Protein AF-A0A0A7DN77-F1 (afdb_monomer)

Radius of gyration: 17.57 Å; Cα contacts (8 Å, |Δi|>4): 77; chains: 1; bounding box: 44×20×48 Å

Foldseek 3Di:
DVVQLVVVVVVLVVVQVVCVPPRPPCDPVNNVVSVVVSVVLVVVLLVLLVVDPQRWDADDPRPDIDGPPPDPDPSSVVSVVSSCCSVPVPD

Nearest PDB structures (foldseek):
  9epp-assembly1_R  TM=8.672E-01  e=1.104E-01  Hasarius adansoni
  9epq-assembly1_R  TM=8.824E-01  e=1.406E-01  Hasarius adansoni
  8gcp-assembly1_R  TM=6.690E-01  e=1.779E+00  Homo sapiens
  6ak3-assembly1_B  TM=6.661E-01  e=4.680E+00  Homo sapiens
  6ak3-assembly1_A  TM=6.669E-01  e=5.959E+00  Homo sapiens

Sequence (91 aa):
VSITTMALMSIERYLIVKNPLNALKLDEKFILGCSVFSWIYALVCISLGFFSKRGFELEGILTSCTIDYLSQDSISRLVLMLMFIGGFIIP

Solvent-accessible surface area (backbone atoms only — not comparable to full-atom values): 5186 Å² total; per-residue (Å²): 76,72,60,43,47,52,33,52,52,50,50,53,52,49,54,42,67,74,31,69,90,64,61,66,75,73,46,70,68,52,55,52,48,53,53,54,47,27,50,51,53,38,49,52,51,53,56,52,40,65,76,25,98,61,30,73,39,69,41,93,90,62,83,48,73,41,68,46,78,81,57,85,48,71,60,32,46,50,42,50,50,50,38,46,42,62,66,60,68,70,75

Secondary structure (DSSP, 8-state):
-HHHHHHHHHHHHHHHHH-STT-----HHHHHHHHHHHHHHHHHHHHHHTTSSS-EEEETTTTEEEE--S---HHHHHHHHHHHIIIII--

Organism: NCBI:txid1199090

Structure (mmCIF, N/CA/C/O backbone):
data_AF-A0A0A7DN77-F1
#
_entry.id   AF-A0A0A7DN77-F1
#
loop_
_atom_site.group_PDB
_atom_site.id
_atom_site.type_symbol
_atom_site.label_atom_id
_atom_site.label_alt_id
_atom_site.label_comp_id
_atom_site.label_asym_id
_atom_site.label_entity_id
_atom_site.label_seq_id
_atom_site.pdbx_PDB_ins_code
_atom_site.Cartn_x
_atom_site.Cartn_y
_atom_site.Cartn_z
_atom_site.occupancy
_atom_site.B_iso_or_equiv
_atom_site.auth_seq_id
_atom_site.auth_comp_id
_atom_site.auth_asym_id
_atom_site.auth_atom_id
_atom_site.pdbx_PDB_model_num
ATOM 1 N N . VAL A 1 1 ? 2.620 -1.051 2.778 1.00 91.19 1 VAL A N 1
ATOM 2 C CA . VAL A 1 1 ? 2.351 -1.491 4.169 1.00 91.19 1 VAL A CA 1
ATOM 3 C C . VAL A 1 1 ? 2.373 -0.317 5.140 1.00 91.19 1 VAL A C 1
ATOM 5 O O . VAL A 1 1 ? 1.344 -0.068 5.743 1.00 91.19 1 VAL A O 1
ATOM 8 N N . SER A 1 2 ? 3.461 0.453 5.268 1.00 94.06 2 SER A N 1
ATOM 9 C CA . SER A 1 2 ? 3.544 1.521 6.288 1.00 94.06 2 SER A CA 1
ATOM 10 C C . SER A 1 2 ? 2.444 2.591 6.185 1.00 94.06 2 SER A C 1
ATOM 12 O O . SER A 1 2 ? 1.755 2.848 7.169 1.00 94.06 2 SER A O 1
ATOM 14 N N . ILE A 1 3 ? 2.215 3.163 4.996 1.00 94.81 3 ILE A N 1
ATOM 15 C CA . ILE A 1 3 ? 1.168 4.185 4.783 1.00 94.81 3 ILE A CA 1
ATOM 16 C C . ILE A 1 3 ? -0.218 3.602 5.093 1.00 94.81 3 ILE A C 1
ATOM 18 O O . ILE A 1 3 ? -0.953 4.137 5.913 1.00 94.81 3 ILE A O 1
ATOM 22 N N . THR A 1 4 ? -0.523 2.426 4.545 1.00 94.56 4 THR A N 1
ATOM 23 C CA . THR A 1 4 ? -1.790 1.718 4.784 1.00 94.56 4 THR A CA 1
ATOM 24 C C . THR A 1 4 ? -2.010 1.367 6.259 1.00 94.56 4 THR A C 1
ATOM 26 O O . THR A 1 4 ? -3.129 1.448 6.747 1.00 94.56 4 THR A O 1
ATOM 29 N N . THR A 1 5 ? -0.958 1.022 7.011 1.00 94.56 5 THR A N 1
ATOM 30 C CA . THR A 1 5 ? -1.077 0.802 8.462 1.00 94.56 5 THR A CA 1
ATOM 31 C C . THR A 1 5 ? -1.313 2.102 9.226 1.00 94.56 5 THR A C 1
ATOM 33 O O . THR A 1 5 ? -2.114 2.114 10.155 1.00 94.56 5 THR A O 1
ATOM 36 N N . MET A 1 6 ? -0.672 3.206 8.823 1.00 95.44 6 MET A N 1
ATOM 37 C CA . MET A 1 6 ? -0.913 4.525 9.420 1.00 95.44 6 MET A CA 1
ATOM 38 C C . MET A 1 6 ? -2.348 5.000 9.160 1.00 95.44 6 MET A C 1
ATOM 40 O O . MET A 1 6 ? -2.980 5.540 10.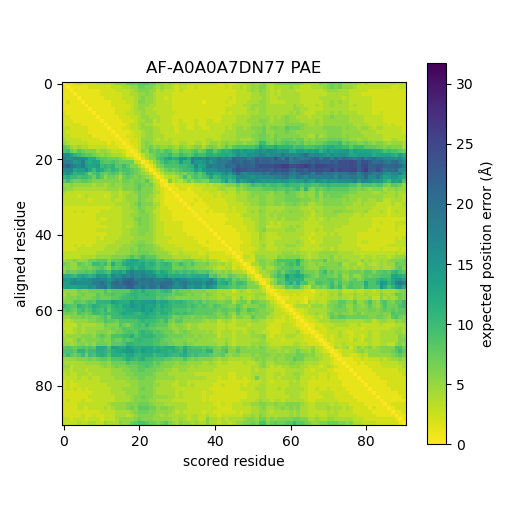066 1.00 95.44 6 MET A O 1
ATOM 44 N N . ALA A 1 7 ? -2.883 4.737 7.966 1.00 95.50 7 ALA A N 1
ATOM 45 C CA . ALA A 1 7 ? -4.275 5.001 7.615 1.00 95.50 7 ALA A CA 1
ATOM 46 C C . ALA A 1 7 ? -5.254 4.206 8.492 1.00 95.50 7 ALA A C 1
ATOM 48 O O . ALA A 1 7 ? -6.196 4.756 9.052 1.00 95.50 7 ALA A O 1
ATOM 49 N N . LEU A 1 8 ? -5.001 2.913 8.703 1.00 93.38 8 LEU A N 1
ATOM 50 C CA . LEU A 1 8 ? -5.836 2.100 9.592 1.00 93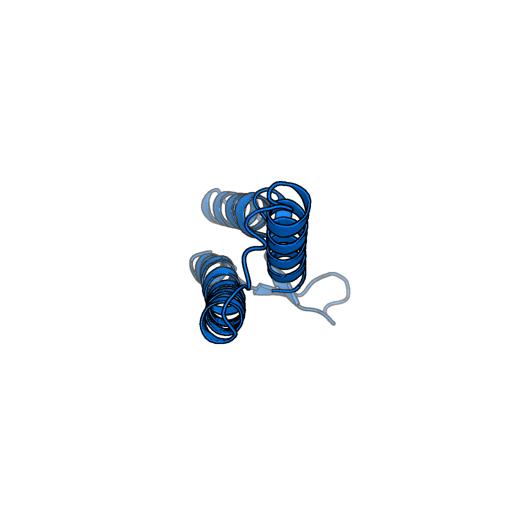.38 8 LEU A CA 1
ATOM 51 C C . LEU A 1 8 ? -5.784 2.597 11.045 1.00 93.38 8 LEU A C 1
ATOM 53 O O . LEU A 1 8 ? -6.823 2.686 11.697 1.00 93.38 8 LEU A O 1
ATOM 57 N N . MET A 1 9 ? -4.604 2.995 11.535 1.00 92.88 9 MET A N 1
ATOM 58 C CA . MET A 1 9 ? -4.464 3.608 12.862 1.00 92.88 9 MET A CA 1
ATOM 59 C C . MET A 1 9 ? -5.210 4.946 12.973 1.00 92.88 9 MET A C 1
ATOM 61 O O . MET A 1 9 ? -5.767 5.255 14.028 1.00 92.88 9 MET A O 1
ATOM 65 N N . SER A 1 10 ? -5.233 5.760 11.913 1.00 93.94 10 SER A N 1
ATOM 66 C CA . SER A 1 10 ? -5.960 7.034 11.920 1.00 93.94 10 SER A CA 1
ATOM 67 C C . SER A 1 10 ? -7.477 6.815 11.955 1.00 93.94 10 SER A C 1
ATOM 69 O O . SER A 1 10 ? -8.169 7.496 12.714 1.00 93.94 10 SER A O 1
ATOM 71 N N . ILE A 1 11 ? -7.982 5.811 11.228 1.00 91.56 11 ILE A N 1
ATOM 72 C CA . ILE A 1 11 ? -9.394 5.400 11.242 1.00 91.56 11 ILE A CA 1
ATOM 73 C C . ILE A 1 11 ? -9.802 4.892 12.626 1.00 91.56 11 ILE A C 1
ATOM 75 O O . ILE A 1 11 ? -10.837 5.305 13.150 1.00 91.56 11 ILE A O 1
ATOM 79 N N . GLU A 1 12 ? -8.986 4.038 13.246 1.00 89.75 12 GLU A N 1
ATOM 80 C CA . GLU A 1 12 ? -9.200 3.577 14.621 1.00 89.75 12 GLU A CA 1
ATOM 81 C C . GLU A 1 12 ? -9.345 4.766 15.582 1.00 89.75 12 GLU A C 1
ATOM 83 O O . GLU A 1 12 ? -10.345 4.878 16.298 1.00 89.75 12 GLU A O 1
ATOM 88 N N . ARG A 1 13 ? -8.386 5.701 15.552 1.00 90.19 13 ARG A N 1
ATOM 89 C CA . ARG A 1 13 ? -8.417 6.893 16.411 1.00 90.19 13 ARG A CA 1
ATOM 90 C C . ARG A 1 13 ? -9.648 7.752 16.143 1.00 90.19 13 ARG A C 1
ATOM 92 O O . ARG A 1 13 ? -10.260 8.245 17.087 1.00 90.19 13 ARG A O 1
ATOM 99 N N . TYR A 1 14 ? -10.041 7.903 14.880 1.00 90.81 14 TYR A N 1
ATOM 100 C CA . TYR A 1 14 ? -11.246 8.637 14.506 1.00 90.81 14 TYR A CA 1
ATOM 101 C C . TYR A 1 14 ? -12.517 7.995 15.086 1.00 90.81 14 TYR A C 1
ATOM 103 O O . TYR A 1 14 ? -13.356 8.698 15.652 1.00 90.81 14 TYR A O 1
ATOM 111 N N . LEU A 1 15 ? -12.654 6.668 14.997 1.00 87.38 15 LEU A N 1
ATOM 112 C CA . LEU A 1 15 ? -13.817 5.938 15.514 1.00 87.38 15 LEU A CA 1
ATOM 113 C C . LEU A 1 15 ? -13.937 6.034 17.038 1.00 87.38 15 LEU A C 1
ATOM 115 O O . LEU A 1 15 ? -15.046 6.219 17.545 1.00 87.38 15 LEU A O 1
ATOM 119 N N . ILE A 1 16 ? -12.809 5.950 17.748 1.00 86.50 16 ILE A N 1
ATOM 120 C CA . ILE A 1 16 ? -12.754 6.086 19.209 1.00 86.50 16 ILE A CA 1
ATOM 121 C C . ILE A 1 16 ? -13.171 7.500 19.633 1.00 86.50 16 ILE A C 1
ATOM 123 O O . ILE A 1 16 ? -13.985 7.654 20.540 1.00 86.50 16 ILE A O 1
ATOM 127 N N . VAL A 1 17 ? -12.660 8.535 18.956 1.00 89.06 17 VAL A N 1
ATOM 128 C CA . VAL A 1 17 ? -12.975 9.937 19.281 1.00 89.06 17 VAL A CA 1
ATOM 129 C C . VAL A 1 17 ? -14.432 10.282 18.964 1.00 89.06 17 VAL A C 1
ATOM 131 O O . VAL A 1 17 ? -15.079 10.985 19.737 1.00 89.06 17 VAL A O 1
ATOM 134 N N . LYS A 1 18 ? -14.975 9.784 17.846 1.00 87.62 18 LYS A N 1
ATOM 135 C CA . LYS A 1 18 ? -16.353 10.073 17.422 1.00 87.62 18 LYS A CA 1
ATOM 136 C C . LYS A 1 18 ? -17.408 9.442 18.334 1.00 87.62 18 LYS A C 1
ATOM 138 O O . LYS A 1 18 ? -18.480 10.020 18.496 1.00 87.62 18 LYS A O 1
ATOM 143 N N . ASN A 1 19 ? -17.129 8.271 18.911 1.00 82.00 19 ASN A N 1
ATOM 144 C CA . ASN A 1 19 ? -18.099 7.500 19.694 1.00 82.00 19 ASN A CA 1
ATOM 145 C C . ASN A 1 19 ? -17.657 7.332 21.161 1.00 82.00 19 ASN A C 1
ATOM 147 O O . ASN A 1 19 ? -17.392 6.210 21.596 1.00 82.00 19 ASN A O 1
ATOM 151 N N . PRO A 1 20 ? -17.620 8.417 21.960 1.00 74.06 20 PRO A N 1
ATOM 152 C CA . PRO A 1 20 ? -17.103 8.370 23.329 1.00 74.06 20 PRO A CA 1
ATOM 153 C C . PRO A 1 20 ? -17.988 7.560 24.293 1.00 74.06 20 PRO A C 1
ATOM 155 O O . PRO A 1 20 ? -17.483 6.969 25.241 1.00 74.06 20 PRO A O 1
ATOM 158 N N . LEU A 1 21 ? -19.307 7.518 24.061 1.00 72.25 21 LEU A N 1
ATOM 159 C CA . LEU A 1 21 ? -20.280 6.850 24.943 1.00 72.25 21 LEU A CA 1
ATOM 160 C C . LEU A 1 21 ? -20.408 5.347 24.680 1.00 72.25 21 LEU A C 1
ATOM 162 O O . LEU A 1 21 ? -20.767 4.590 25.575 1.00 72.25 21 LEU A O 1
ATOM 166 N N . ASN A 1 22 ? -20.103 4.920 23.457 1.00 66.12 22 ASN A N 1
ATOM 167 C CA . ASN A 1 22 ? -20.066 3.519 23.067 1.00 66.12 22 ASN A CA 1
ATOM 168 C C . ASN A 1 22 ? -18.632 3.209 22.654 1.00 66.12 22 ASN A C 1
ATOM 170 O O . ASN A 1 22 ? -18.385 2.909 21.487 1.00 66.12 22 ASN A O 1
ATOM 174 N N . ALA A 1 23 ? -17.699 3.422 23.596 1.00 62.06 23 ALA A N 1
ATOM 175 C CA . ALA A 1 23 ? -16.268 3.262 23.387 1.00 62.06 23 ALA A CA 1
ATOM 176 C C . ALA A 1 23 ? -16.036 1.905 22.726 1.00 62.06 23 ALA A C 1
ATOM 178 O O . ALA A 1 23 ? -16.126 0.859 23.374 1.00 62.06 23 ALA A O 1
ATOM 179 N N . LEU A 1 24 ? -15.836 1.942 21.408 1.00 65.25 24 LEU A N 1
ATOM 180 C CA . LEU A 1 24 ? -15.719 0.757 20.589 1.00 65.25 24 LEU A CA 1
ATOM 181 C C . LEU A 1 24 ? -14.401 0.120 21.020 1.00 65.25 24 LEU A C 1
ATOM 183 O O . LEU A 1 24 ? -13.330 0.549 20.596 1.00 65.25 24 LEU A O 1
ATOM 187 N N . LYS A 1 25 ? -14.465 -0.841 21.945 1.00 67.94 25 LYS A N 1
ATOM 188 C CA . LYS A 1 25 ? -13.321 -1.689 22.258 1.00 67.94 25 LYS A CA 1
ATOM 189 C C . LYS A 1 25 ? -13.085 -2.504 21.003 1.00 67.94 25 LYS A C 1
ATOM 191 O O . LYS A 1 25 ? -13.775 -3.493 20.768 1.00 67.94 25 LYS A O 1
ATOM 196 N N . LEU A 1 26 ? -12.194 -2.006 20.154 1.00 73.81 26 LEU A N 1
ATOM 197 C CA . LEU A 1 26 ? -11.745 -2.734 18.985 1.00 73.81 26 LEU A CA 1
ATOM 198 C C . LEU A 1 26 ? -11.156 -4.040 19.498 1.00 73.81 26 LEU A C 1
ATOM 200 O O . LEU A 1 26 ? -10.206 -4.040 20.278 1.00 73.81 26 LEU A O 1
ATOM 204 N N . ASP A 1 27 ? -11.813 -5.136 19.134 1.00 83.94 27 ASP A N 1
ATOM 205 C CA . ASP A 1 27 ? -11.399 -6.472 19.531 1.00 83.94 27 ASP A CA 1
ATOM 206 C C . ASP A 1 27 ? -9.969 -6.715 19.025 1.00 83.94 27 ASP A C 1
ATOM 208 O O . ASP A 1 27 ? -9.611 -6.293 17.921 1.00 83.94 27 ASP A O 1
ATOM 212 N N . GLU A 1 28 ? -9.149 -7.423 19.797 1.00 85.69 28 GLU A N 1
ATOM 213 C CA . GLU A 1 28 ? -7.779 -7.766 19.395 1.00 85.69 28 GLU A CA 1
ATOM 214 C C . GLU A 1 28 ? -7.783 -8.516 18.055 1.00 85.69 28 GLU A C 1
ATOM 216 O O . GLU A 1 28 ? -6.922 -8.308 17.197 1.00 85.69 28 GLU A O 1
ATOM 221 N N . LYS A 1 29 ? -8.826 -9.324 17.826 1.00 88.25 29 LYS A N 1
ATOM 222 C CA . LYS A 1 29 ? -9.069 -10.021 16.557 1.00 88.25 29 LYS A CA 1
ATOM 223 C C . LYS A 1 29 ? -9.292 -9.061 15.391 1.00 88.25 29 LYS A C 1
ATOM 225 O O . LYS A 1 29 ? -8.847 -9.344 14.280 1.00 88.25 29 LYS A O 1
ATOM 230 N N . PHE A 1 30 ? -9.966 -7.938 15.629 1.00 87.50 30 PHE A N 1
ATOM 231 C CA . PHE A 1 30 ? -10.200 -6.921 14.608 1.00 87.50 30 PHE A CA 1
ATOM 232 C C . PHE A 1 30 ? -8.897 -6.207 14.240 1.00 87.50 30 PHE A C 1
ATOM 234 O O . PHE A 1 30 ? -8.593 -6.067 13.058 1.00 87.50 30 PHE A O 1
ATOM 241 N N . ILE A 1 31 ? -8.086 -5.833 15.234 1.00 88.62 31 ILE A N 1
ATOM 242 C CA . ILE A 1 31 ? -6.775 -5.199 15.015 1.00 88.62 31 ILE A CA 1
ATOM 243 C C . ILE A 1 31 ? -5.850 -6.137 14.229 1.00 88.62 31 ILE A C 1
ATOM 245 O O . ILE A 1 31 ? -5.205 -5.722 13.262 1.00 88.62 31 ILE A O 1
ATOM 249 N N . LEU A 1 32 ? -5.828 -7.423 14.591 1.00 91.94 32 LEU A N 1
ATOM 250 C CA . LEU A 1 32 ? -5.068 -8.438 13.864 1.00 91.94 32 LEU A CA 1
ATOM 251 C C . LEU A 1 32 ? -5.576 -8.593 12.421 1.00 91.94 32 LEU A C 1
ATOM 253 O O . LEU A 1 32 ? -4.770 -8.647 11.492 1.00 91.94 32 LEU A O 1
ATOM 257 N N . GLY A 1 33 ? -6.896 -8.570 12.217 1.00 92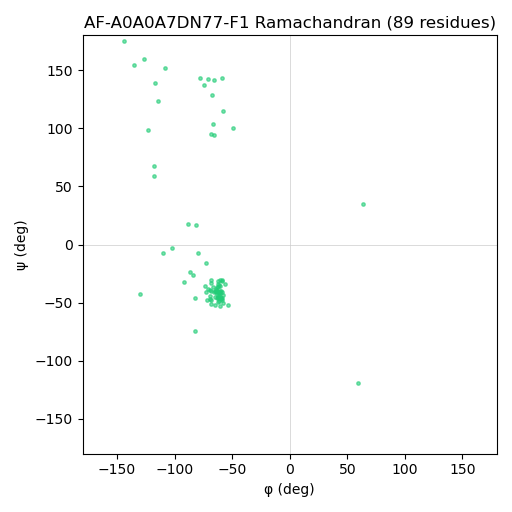.81 33 GLY A N 1
ATOM 258 C CA . GLY A 1 33 ? -7.518 -8.549 10.891 1.00 92.81 33 GLY A CA 1
ATOM 259 C C . GLY A 1 33 ? -7.093 -7.345 10.043 1.00 92.81 33 GLY A C 1
ATOM 260 O O . GLY A 1 33 ? -6.695 -7.519 8.893 1.00 92.81 33 GLY A O 1
ATOM 261 N N . CYS A 1 34 ? -7.094 -6.137 10.614 1.00 91.88 34 CYS A N 1
ATOM 262 C CA . CYS A 1 34 ? -6.618 -4.913 9.959 1.00 91.88 34 CYS A CA 1
ATOM 263 C C . CYS A 1 34 ? -5.130 -4.991 9.585 1.00 91.88 34 CYS A C 1
ATOM 265 O O . CYS A 1 34 ? -4.741 -4.582 8.489 1.00 91.88 34 CYS A O 1
ATOM 267 N N . SER A 1 35 ? -4.296 -5.559 10.461 1.00 93.19 35 SER A N 1
ATOM 268 C CA . SER A 1 35 ? -2.880 -5.789 10.167 1.00 93.19 35 SER A CA 1
ATOM 269 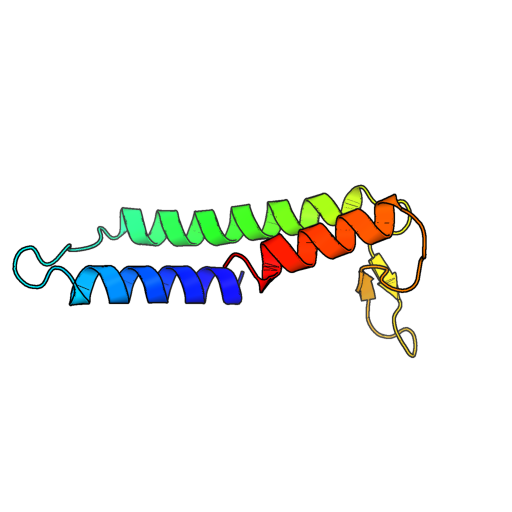C C . SER A 1 35 ? -2.720 -6.705 8.953 1.00 93.19 35 SER A C 1
ATOM 271 O O . SER A 1 35 ? -2.096 -6.312 7.967 1.00 93.19 35 SER A O 1
ATOM 273 N N . VAL A 1 36 ? -3.368 -7.873 8.956 1.00 95.75 36 VAL A N 1
ATOM 274 C CA . VAL A 1 36 ? -3.336 -8.819 7.828 1.00 95.75 36 VAL A CA 1
ATOM 275 C C . VAL A 1 36 ? -3.873 -8.183 6.544 1.00 95.75 36 VAL A C 1
ATOM 277 O O . VAL A 1 36 ? -3.270 -8.340 5.482 1.00 95.75 36 VAL A O 1
ATOM 280 N N . PHE A 1 37 ? -4.950 -7.401 6.633 1.00 94.31 37 PHE A N 1
ATOM 281 C CA . PHE A 1 37 ? -5.488 -6.656 5.497 1.00 94.31 37 PHE A CA 1
ATOM 282 C C . PHE A 1 37 ? -4.448 -5.707 4.887 1.00 94.31 37 PHE A C 1
ATOM 284 O O . PHE A 1 37 ? -4.290 -5.687 3.669 1.00 94.31 37 PHE A O 1
ATOM 291 N N . SER A 1 38 ? -3.683 -4.975 5.705 1.00 95.19 38 SER A N 1
ATOM 292 C CA . SER A 1 38 ? -2.644 -4.059 5.210 1.00 95.19 38 SER A CA 1
ATOM 293 C C . SER A 1 38 ? -1.536 -4.775 4.424 1.00 95.19 38 SER A C 1
ATOM 295 O O . SER A 1 38 ? -1.026 -4.240 3.435 1.00 95.19 38 SER A O 1
ATOM 297 N N . TRP A 1 39 ? -1.194 -6.003 4.828 1.00 95.31 39 TRP A N 1
ATOM 298 C CA . TRP A 1 39 ? -0.242 -6.852 4.115 1.00 95.31 39 TRP A CA 1
ATOM 299 C C . TRP A 1 39 ? -0.809 -7.311 2.778 1.00 95.31 39 TRP A C 1
ATOM 301 O O . TRP A 1 39 ? -0.163 -7.122 1.749 1.00 95.31 39 TRP A O 1
ATOM 311 N N . ILE A 1 40 ? -2.026 -7.862 2.780 1.00 96.19 40 ILE A N 1
ATOM 312 C CA . ILE A 1 40 ? -2.696 -8.334 1.562 1.00 96.19 40 ILE A CA 1
ATOM 313 C C . ILE A 1 40 ? -2.865 -7.183 0.571 1.00 96.19 40 ILE A C 1
ATOM 315 O O . ILE A 1 40 ? -2.525 -7.330 -0.598 1.00 96.19 40 ILE A O 1
ATOM 319 N N . TYR A 1 41 ? -3.318 -6.020 1.035 1.00 94.38 41 TYR A N 1
ATOM 320 C CA . TYR A 1 41 ? -3.491 -4.839 0.198 1.00 94.38 41 TYR A CA 1
ATOM 321 C C . TYR A 1 41 ? -2.177 -4.411 -0.470 1.00 94.38 41 TYR A C 1
ATOM 323 O O . TYR A 1 41 ? -2.125 -4.213 -1.682 1.00 94.38 41 TYR A O 1
ATOM 331 N N . ALA A 1 42 ? -1.086 -4.339 0.299 1.00 92.44 42 ALA A N 1
ATOM 332 C CA . ALA A 1 42 ? 0.222 -4.002 -0.252 1.00 92.44 42 ALA A CA 1
ATOM 333 C C . ALA A 1 42 ? 0.723 -5.052 -1.256 1.00 92.44 42 ALA A C 1
ATOM 335 O O . ALA A 1 42 ? 1.261 -4.686 -2.301 1.00 92.44 42 ALA A O 1
ATOM 336 N N . LEU A 1 43 ? 0.521 -6.342 -0.968 1.00 93.19 43 LEU A N 1
ATOM 337 C CA . LEU A 1 43 ? 0.861 -7.429 -1.886 1.00 93.19 43 LEU A CA 1
ATOM 338 C C . LEU A 1 43 ? 0.072 -7.330 -3.191 1.00 93.19 43 LEU A C 1
ATOM 340 O O . LEU A 1 43 ? 0.658 -7.499 -4.254 1.00 93.19 43 LEU A O 1
ATOM 344 N N . VAL A 1 44 ? -1.220 -6.997 -3.133 1.00 92.50 44 VAL A N 1
ATOM 345 C CA . VAL A 1 44 ? -2.053 -6.799 -4.325 1.00 92.50 44 VAL A CA 1
ATOM 346 C C . VAL A 1 44 ? -1.522 -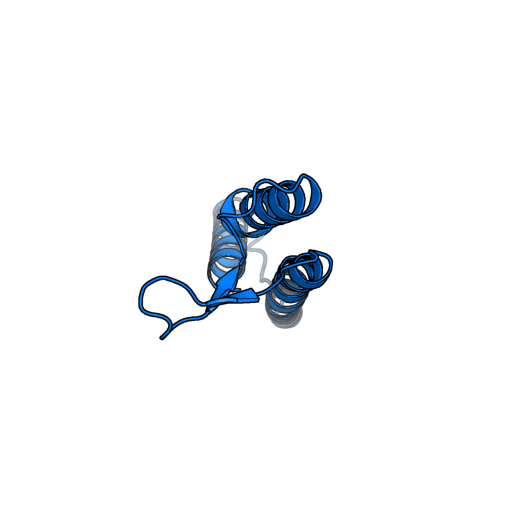5.636 -5.164 1.00 92.50 44 VAL A C 1
ATOM 348 O O . VAL A 1 44 ? -1.277 -5.820 -6.357 1.00 92.50 44 VAL A O 1
ATOM 351 N N . CYS A 1 45 ? -1.251 -4.477 -4.557 1.00 89.12 45 CYS A N 1
ATOM 352 C CA . CYS A 1 45 ? -0.695 -3.325 -5.275 1.00 89.12 45 CYS A CA 1
ATOM 353 C C . CYS A 1 45 ? 0.660 -3.633 -5.936 1.00 89.12 45 CYS A C 1
ATOM 355 O O . CYS A 1 45 ? 0.885 -3.226 -7.072 1.00 89.12 45 CYS A O 1
ATOM 357 N N . ILE A 1 46 ? 1.542 -4.380 -5.262 1.00 88.19 46 ILE A N 1
ATOM 358 C CA . ILE A 1 46 ? 2.851 -4.773 -5.810 1.00 88.19 46 ILE A CA 1
ATOM 359 C C . ILE A 1 46 ? 2.702 -5.842 -6.898 1.00 88.19 46 ILE A C 1
ATOM 361 O O . ILE A 1 46 ? 3.370 -5.768 -7.927 1.00 88.19 46 ILE A O 1
ATOM 365 N N . SER A 1 47 ? 1.812 -6.821 -6.705 1.00 88.69 47 SER A N 1
ATOM 366 C CA . SER A 1 47 ? 1.555 -7.885 -7.684 1.00 88.69 47 SER A CA 1
ATOM 367 C C . SER A 1 47 ? 1.084 -7.323 -9.024 1.00 88.69 47 SER A C 1
ATOM 369 O O . SER A 1 47 ? 1.438 -7.849 -10.076 1.00 88.69 47 SER A O 1
ATOM 371 N N . LEU A 1 48 ? 0.373 -6.191 -8.994 1.00 82.81 48 LEU A N 1
ATOM 372 C CA . LEU A 1 48 ? -0.051 -5.468 -10.185 1.00 82.81 48 LEU A CA 1
ATOM 373 C C . LEU A 1 48 ? 1.141 -4.963 -11.020 1.00 82.81 48 LEU A C 1
ATOM 375 O O . LEU A 1 48 ? 1.069 -4.933 -12.246 1.00 82.81 48 LEU A O 1
ATOM 379 N N . GLY A 1 49 ? 2.261 -4.647 -10.360 1.00 76.38 49 GLY A N 1
ATOM 380 C CA . GLY A 1 49 ? 3.532 -4.262 -10.976 1.00 76.38 49 GLY A CA 1
ATOM 381 C C . GLY A 1 49 ? 4.141 -5.336 -11.882 1.00 76.38 49 GLY A C 1
ATOM 382 O O . GLY A 1 49 ? 4.765 -5.011 -12.891 1.00 76.38 49 GLY A O 1
ATOM 383 N N . PHE A 1 50 ? 3.906 -6.617 -11.581 1.00 79.19 50 PHE A N 1
ATOM 384 C CA . PHE A 1 50 ? 4.448 -7.736 -12.360 1.00 79.19 50 PHE A CA 1
ATOM 385 C C . PHE A 1 50 ? 3.780 -7.917 -13.728 1.00 79.19 50 PHE A C 1
ATOM 387 O O . PHE A 1 50 ? 4.338 -8.594 -14.587 1.00 79.19 50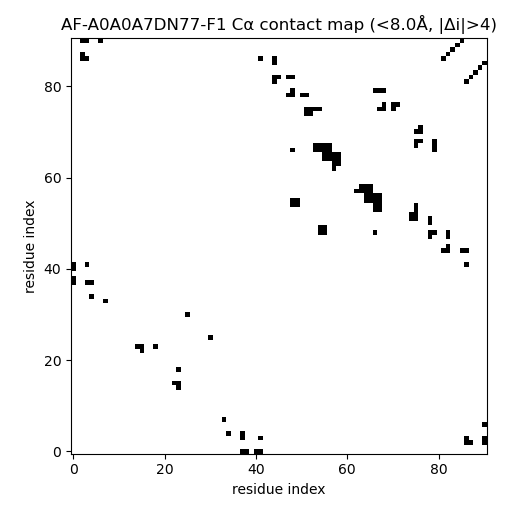 PHE A O 1
ATOM 394 N N . PHE A 1 51 ? 2.615 -7.308 -13.962 1.00 74.12 51 PHE A N 1
ATOM 395 C CA . PHE A 1 51 ? 1.929 -7.391 -15.255 1.00 74.12 51 PHE A CA 1
ATOM 396 C C . PHE A 1 51 ? 2.505 -6.432 -16.318 1.00 74.12 51 PHE A C 1
ATOM 398 O O . PHE A 1 51 ? 2.119 -6.512 -17.485 1.00 74.12 51 PHE A O 1
ATOM 405 N N . SER A 1 52 ? 3.432 -5.537 -15.952 1.00 76.12 52 SER A N 1
ATOM 406 C CA . SER A 1 52 ? 4.167 -4.691 -16.904 1.00 76.12 52 SER A CA 1
ATOM 407 C C . SER A 1 52 ? 5.292 -5.478 -17.588 1.00 76.12 52 SER A C 1
ATOM 409 O O . SER A 1 52 ? 5.979 -6.274 -16.953 1.00 76.12 52 SER A O 1
ATOM 411 N N . LYS A 1 53 ? 5.542 -5.213 -18.881 1.00 69.00 53 LYS A N 1
ATOM 412 C CA . LYS A 1 53 ? 6.650 -5.829 -19.651 1.00 69.00 53 LYS A CA 1
ATOM 413 C C . LYS A 1 53 ? 8.031 -5.559 -19.043 1.00 69.00 53 LYS A C 1
ATOM 415 O O . LYS A 1 53 ? 8.936 -6.370 -19.200 1.00 69.00 53 LYS A O 1
ATOM 420 N N . ARG A 1 54 ? 8.171 -4.409 -18.387 1.00 67.56 54 ARG A N 1
ATOM 421 C CA . ARG A 1 54 ? 9.313 -4.002 -17.567 1.00 67.56 54 ARG A CA 1
ATOM 422 C C . ARG A 1 54 ? 8.752 -3.697 -16.187 1.00 67.56 54 ARG A C 1
ATOM 424 O O . ARG A 1 54 ? 8.062 -2.692 -16.015 1.00 67.56 54 ARG A O 1
ATOM 431 N N . GLY A 1 55 ? 8.873 -4.662 -15.280 1.00 73.62 55 GLY A N 1
ATOM 432 C CA . GLY A 1 55 ? 8.296 -4.595 -13.937 1.00 73.62 55 GLY A CA 1
ATOM 433 C C . GLY A 1 55 ? 9.200 -3.804 -12.999 1.00 73.62 55 GLY A C 1
ATOM 434 O O . GLY A 1 55 ? 8.914 -2.653 -12.686 1.00 73.62 55 GLY A O 1
ATOM 435 N N . PHE A 1 56 ? 10.308 -4.422 -12.590 1.00 85.50 56 PHE A N 1
ATOM 436 C CA . PHE A 1 56 ? 11.332 -3.802 -11.752 1.00 85.50 56 PHE A CA 1
ATOM 437 C C . PHE A 1 56 ? 12.633 -3.668 -12.536 1.00 85.50 56 PHE A C 1
ATOM 439 O O . PHE A 1 56 ? 13.161 -4.662 -13.027 1.00 85.50 56 PHE A O 1
ATOM 446 N N . GLU A 1 57 ? 13.140 -2.446 -12.625 1.00 88.19 57 GLU A N 1
ATOM 447 C CA . GLU A 1 57 ? 14.346 -2.088 -13.369 1.00 88.19 57 GLU A CA 1
ATOM 448 C C . GLU A 1 57 ? 15.324 -1.344 -12.451 1.00 88.19 57 GLU A C 1
ATOM 450 O O . GLU A 1 57 ? 14.944 -0.814 -11.401 1.00 88.19 57 GLU A O 1
ATOM 455 N N . LEU A 1 58 ? 16.602 -1.319 -12.831 1.00 90.19 58 LEU A N 1
ATOM 456 C CA . LEU A 1 58 ? 17.627 -0.609 -12.070 1.00 90.19 58 LEU A CA 1
ATOM 457 C C . LEU A 1 58 ? 17.499 0.905 -12.262 1.00 90.19 58 LEU A C 1
ATOM 459 O O . LEU A 1 58 ? 17.335 1.390 -13.381 1.00 90.19 58 LEU A O 1
ATOM 463 N N . GLU A 1 59 ? 17.634 1.656 -11.172 1.00 91.06 59 GLU A N 1
ATOM 464 C CA . GLU A 1 59 ? 17.568 3.119 -11.182 1.00 91.06 59 GLU A CA 1
ATOM 465 C C . GLU A 1 59 ? 18.932 3.785 -10.957 1.00 91.06 59 GLU A C 1
ATOM 467 O O . GLU A 1 59 ? 19.823 3.251 -10.290 1.00 91.06 59 GLU A O 1
ATOM 472 N N . GLY A 1 60 ? 19.086 4.995 -11.508 1.00 87.25 60 GLY A N 1
ATOM 473 C CA . GLY A 1 60 ? 20.227 5.877 -11.258 1.00 87.25 60 GLY A CA 1
ATOM 474 C C . GLY A 1 60 ? 21.577 5.260 -11.632 1.00 87.25 60 GLY A C 1
ATOM 475 O O . GLY A 1 60 ? 21.821 4.938 -12.791 1.00 87.25 60 GLY A O 1
ATOM 476 N N . ILE A 1 61 ? 22.458 5.111 -10.635 1.00 92.50 61 ILE A N 1
ATOM 477 C CA . ILE A 1 61 ? 23.796 4.501 -10.772 1.00 92.50 61 ILE A CA 1
ATOM 478 C C . ILE A 1 61 ? 23.774 2.962 -10.742 1.00 92.50 61 ILE A C 1
ATOM 480 O O . ILE A 1 61 ? 24.811 2.339 -10.535 1.00 92.50 61 ILE A O 1
ATOM 484 N N . LEU A 1 62 ? 22.604 2.349 -10.946 1.00 91.19 62 LEU A N 1
ATOM 485 C CA . LEU A 1 62 ? 22.414 0.900 -11.008 1.00 91.19 62 LEU A CA 1
ATOM 486 C C . LEU A 1 62 ? 22.740 0.161 -9.694 1.00 91.19 62 LEU A C 1
ATOM 488 O O . LEU A 1 62 ? 23.210 -0.974 -9.705 1.00 91.19 62 LEU A O 1
ATOM 492 N N . THR A 1 63 ? 22.469 0.787 -8.547 1.00 93.88 63 THR A N 1
ATOM 493 C CA . THR A 1 63 ? 22.638 0.171 -7.212 1.00 93.88 63 THR A CA 1
ATOM 494 C C . THR A 1 63 ? 21.319 -0.123 -6.499 1.00 93.88 63 THR A C 1
ATOM 496 O O . THR A 1 63 ? 21.324 -0.753 -5.445 1.00 93.88 63 THR A O 1
ATOM 499 N N . SER A 1 64 ? 20.202 0.334 -7.062 1.00 92.00 64 SER A N 1
ATOM 500 C CA . SER A 1 64 ? 18.853 0.176 -6.517 1.00 92.00 64 SER A CA 1
ATOM 501 C C . SER A 1 64 ? 17.902 -0.252 -7.631 1.00 92.00 64 SER A C 1
ATOM 503 O O . SER A 1 64 ? 18.156 0.031 -8.803 1.00 92.00 64 SER A O 1
ATOM 505 N N . CYS A 1 65 ? 16.810 -0.923 -7.266 1.00 89.62 65 CYS A N 1
ATOM 506 C CA . CYS A 1 65 ? 15.758 -1.324 -8.196 1.00 89.62 65 CYS A CA 1
ATOM 507 C C . CYS A 1 65 ? 14.445 -0.643 -7.821 1.00 89.62 65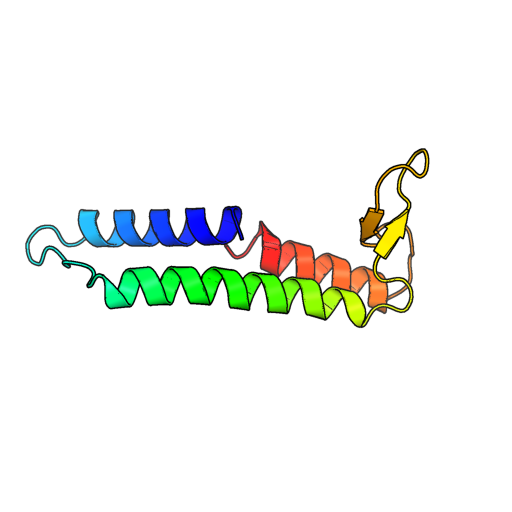 CYS A C 1
ATOM 509 O O . CYS A 1 65 ? 14.081 -0.585 -6.646 1.00 89.62 65 CYS A O 1
ATOM 511 N N . THR A 1 66 ? 13.710 -0.195 -8.830 1.00 89.31 66 THR A N 1
ATOM 512 C CA . THR A 1 66 ? 12.416 0.471 -8.677 1.00 89.31 66 THR A CA 1
ATOM 513 C C . THR A 1 66 ? 11.484 0.076 -9.816 1.00 89.31 66 THR A C 1
ATOM 515 O O . THR A 1 66 ? 11.870 -0.661 -10.726 1.00 89.31 66 THR A O 1
ATOM 518 N N . ILE A 1 67 ? 10.237 0.530 -9.760 1.00 86.00 67 ILE A N 1
ATOM 519 C CA . ILE A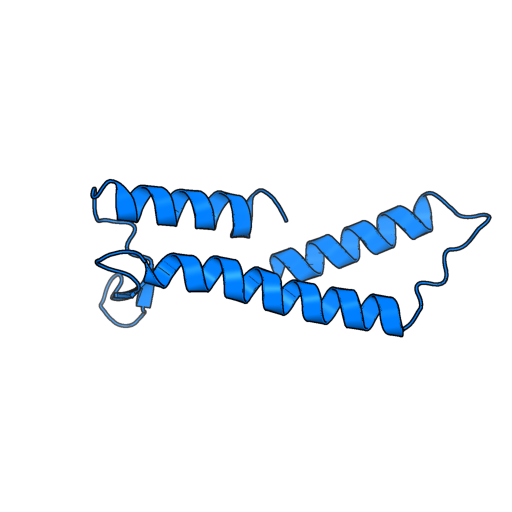 1 67 ? 9.296 0.306 -10.854 1.00 86.00 67 ILE A CA 1
ATOM 520 C C . ILE A 1 67 ? 9.686 1.155 -12.066 1.00 86.00 67 ILE A C 1
ATOM 522 O O . ILE A 1 67 ? 10.106 2.302 -11.914 1.00 86.00 67 ILE A O 1
ATOM 526 N N . ASP A 1 68 ? 9.532 0.622 -13.274 1.00 87.69 68 ASP A N 1
ATOM 527 C CA . ASP A 1 68 ? 9.854 1.378 -14.484 1.00 87.69 68 ASP A CA 1
ATOM 528 C C . ASP A 1 68 ? 8.891 2.574 -14.658 1.00 87.69 68 ASP A C 1
ATOM 530 O O . ASP A 1 68 ? 7.732 2.422 -15.047 1.00 87.69 68 ASP A O 1
ATOM 534 N N . TYR A 1 69 ? 9.383 3.777 -14.344 1.00 87.44 69 TYR A N 1
ATOM 535 C CA . TYR A 1 69 ? 8.672 5.051 -14.515 1.00 87.44 69 TYR A CA 1
ATOM 536 C C . TYR A 1 69 ? 9.139 5.854 -15.741 1.00 87.44 69 TYR A C 1
ATOM 538 O O . TYR A 1 69 ? 8.604 6.927 -16.020 1.00 87.44 69 TYR A O 1
ATOM 546 N N . LEU A 1 70 ? 10.153 5.368 -16.462 1.00 87.62 70 LEU A N 1
ATOM 547 C CA . LEU A 1 70 ? 10.760 6.043 -17.617 1.00 87.62 70 LEU A CA 1
ATOM 548 C C . LEU A 1 70 ? 10.093 5.622 -18.929 1.00 87.62 70 LEU A C 1
ATOM 550 O O . LEU A 1 70 ? 9.992 6.409 -19.874 1.00 87.62 70 LEU A O 1
ATOM 554 N N . SER A 1 71 ? 9.632 4.376 -18.996 1.00 86.00 71 SER A N 1
ATOM 555 C CA . SER A 1 71 ? 9.005 3.797 -20.172 1.00 86.00 71 SER A CA 1
ATOM 556 C C . SER A 1 71 ? 7.657 4.460 -20.462 1.00 86.00 71 SER A C 1
ATOM 558 O O . SER A 1 71 ? 6.758 4.517 -19.626 1.00 86.00 71 SER A O 1
ATOM 560 N N . GLN A 1 72 ? 7.477 4.910 -21.706 1.00 86.25 72 GLN A N 1
ATOM 561 C CA . GLN A 1 72 ? 6.231 5.532 -22.174 1.00 86.25 72 GLN A CA 1
ATOM 562 C C . GLN A 1 72 ? 5.215 4.518 -22.722 1.00 86.25 72 GLN A C 1
ATOM 564 O O . GLN A 1 72 ? 4.282 4.894 -23.430 1.00 86.25 72 GLN A O 1
ATOM 569 N N . ASP A 1 73 ? 5.366 3.233 -22.411 1.00 87.44 73 ASP A N 1
ATOM 570 C CA . ASP A 1 73 ? 4.367 2.236 -22.781 1.00 87.44 73 ASP A CA 1
ATOM 571 C C . ASP A 1 73 ? 3.055 2.495 -22.019 1.00 87.44 73 ASP A C 1
ATOM 573 O O . ASP A 1 73 ? 3.046 2.915 -20.856 1.00 87.44 73 ASP A O 1
ATOM 577 N N . SER A 1 74 ? 1.920 2.297 -22.686 1.00 87.62 74 SER A N 1
ATOM 578 C CA . SER A 1 74 ? 0.603 2.526 -22.086 1.00 87.62 74 SER A CA 1
ATOM 579 C C . SER A 1 74 ? 0.349 1.614 -20.882 1.00 87.62 74 SER A C 1
ATOM 581 O O . SER A 1 74 ? -0.283 2.049 -19.921 1.00 87.62 74 SER A O 1
ATOM 583 N N . ILE A 1 75 ? 0.871 0.383 -20.897 1.00 86.75 75 ILE A N 1
ATOM 584 C CA . ILE A 1 75 ? 0.709 -0.585 -19.805 1.00 86.75 75 ILE A CA 1
ATOM 585 C C . ILE A 1 75 ? 1.552 -0.161 -18.602 1.00 86.75 75 ILE A C 1
ATOM 587 O O . ILE A 1 75 ? 1.033 -0.091 -17.491 1.00 86.75 75 ILE A O 1
ATOM 591 N N . SER A 1 76 ? 2.822 0.192 -18.818 1.00 87.62 76 SER A N 1
ATOM 592 C CA . SER A 1 76 ? 3.723 0.642 -17.747 1.00 87.62 76 SER A CA 1
ATOM 593 C C . SER A 1 76 ? 3.198 1.903 -17.055 1.00 87.62 76 SER A C 1
ATOM 595 O O . SER A 1 76 ? 3.160 1.966 -15.828 1.00 87.62 76 SER A O 1
ATOM 597 N N . ARG A 1 77 ? 2.673 2.868 -17.824 1.00 88.94 77 ARG A N 1
ATOM 598 C CA . ARG A 1 77 ? 2.041 4.076 -17.264 1.00 88.94 77 ARG A CA 1
ATOM 599 C C . ARG A 1 77 ? 0.767 3.778 -16.484 1.00 88.94 77 ARG A C 1
ATOM 601 O O . ARG A 1 77 ? 0.556 4.373 -15.430 1.00 88.94 77 ARG A O 1
ATOM 608 N N . LEU A 1 78 ? -0.077 2.869 -16.973 1.00 89.62 78 LEU A N 1
ATOM 609 C CA . LEU A 1 78 ? -1.286 2.464 -16.256 1.00 89.62 78 LEU A CA 1
ATOM 610 C C . LEU A 1 78 ? -0.935 1.812 -14.913 1.00 89.62 78 LEU A C 1
ATOM 612 O O . LEU A 1 78 ? -1.508 2.176 -13.891 1.00 89.62 78 LEU A O 1
ATOM 616 N N . VAL A 1 79 ? 0.033 0.893 -14.909 1.00 89.19 79 VAL A N 1
ATOM 617 C CA . VAL A 1 79 ? 0.528 0.227 -13.697 1.00 89.19 79 VAL A CA 1
ATOM 618 C C . VAL A 1 79 ? 1.103 1.244 -12.708 1.00 89.19 79 VAL A C 1
ATOM 620 O O . VAL A 1 79 ? 0.748 1.208 -11.530 1.00 89.19 79 VAL A O 1
ATOM 623 N N . LEU A 1 80 ? 1.909 2.201 -13.180 1.00 90.56 80 LEU A N 1
ATOM 624 C CA . LEU A 1 80 ? 2.442 3.287 -12.354 1.00 90.56 80 LEU A CA 1
ATOM 625 C C . LEU A 1 80 ? 1.322 4.138 -11.735 1.00 90.56 80 LEU A C 1
ATOM 627 O O . LEU A 1 80 ? 1.342 4.399 -10.533 1.00 90.56 80 LEU A O 1
ATOM 631 N N . MET A 1 81 ? 0.321 4.539 -12.528 1.00 91.12 81 MET A N 1
ATOM 632 C CA . MET A 1 81 ? -0.816 5.317 -12.027 1.00 91.12 81 MET A CA 1
ATOM 633 C C . MET A 1 81 ? -1.642 4.536 -11.004 1.00 91.12 81 MET A C 1
ATOM 635 O O . MET A 1 81 ? -2.010 5.091 -9.972 1.00 91.12 81 MET A O 1
ATOM 639 N N . LEU A 1 82 ? -1.901 3.248 -11.241 1.00 90.69 82 LEU A N 1
ATOM 640 C CA . LEU A 1 82 ? -2.622 2.396 -10.293 1.00 90.69 82 LEU A CA 1
ATOM 641 C C . LEU A 1 82 ? -1.846 2.222 -8.985 1.00 90.69 82 LEU A C 1
ATOM 643 O O . LEU A 1 82 ? -2.446 2.284 -7.913 1.00 90.69 82 LEU A O 1
ATOM 647 N N . MET A 1 83 ? -0.522 2.068 -9.054 1.00 90.88 83 MET A N 1
ATOM 648 C CA . MET A 1 83 ? 0.321 1.988 -7.862 1.00 90.88 83 MET A CA 1
ATOM 649 C C . MET A 1 83 ? 0.352 3.313 -7.096 1.00 90.88 83 MET A C 1
ATOM 651 O O . MET A 1 83 ? 0.334 3.303 -5.869 1.00 90.88 83 MET A O 1
ATOM 655 N N . PHE A 1 84 ? 0.340 4.453 -7.788 1.00 91.88 84 PHE A N 1
ATOM 656 C CA . PHE A 1 84 ? 0.273 5.765 -7.147 1.00 91.88 84 PHE A CA 1
ATOM 657 C C . PHE A 1 84 ? -1.085 5.998 -6.472 1.00 91.88 84 PHE A C 1
ATOM 659 O O . PHE A 1 84 ? -1.157 6.364 -5.301 1.00 91.88 84 PHE A O 1
ATOM 666 N N . ILE A 1 85 ? -2.181 5.714 -7.176 1.00 93.38 85 ILE A N 1
ATOM 667 C CA . ILE A 1 85 ? -3.534 5.885 -6.641 1.00 93.38 85 ILE A CA 1
ATOM 668 C C . ILE A 1 85 ? -3.766 4.924 -5.467 1.00 93.38 85 ILE A C 1
ATOM 670 O O . ILE A 1 85 ? -4.128 5.362 -4.380 1.00 93.38 85 ILE A O 1
ATOM 674 N N . GLY A 1 86 ? -3.510 3.628 -5.654 1.00 90.81 86 GLY A N 1
ATOM 675 C CA . GLY A 1 86 ? -3.739 2.610 -4.629 1.00 90.81 86 GLY A CA 1
ATOM 676 C C . GLY A 1 86 ? -2.722 2.639 -3.488 1.00 90.81 86 GLY A C 1
ATOM 677 O O . GLY A 1 86 ? -3.077 2.395 -2.341 1.00 90.81 86 GLY A O 1
ATOM 678 N N . GLY A 1 87 ? -1.458 2.938 -3.766 1.00 90.44 87 GLY A N 1
ATOM 679 C CA . GLY A 1 87 ? -0.392 2.908 -2.764 1.00 90.44 87 GLY A CA 1
ATOM 680 C C . GLY A 1 87 ? -0.228 4.201 -1.966 1.00 90.44 87 GLY A C 1
ATOM 681 O O . GLY A 1 87 ? 0.316 4.139 -0.863 1.00 90.44 87 GLY A O 1
ATOM 682 N N . PHE A 1 88 ? -0.670 5.343 -2.506 1.00 91.12 88 PHE A N 1
ATOM 683 C CA . PHE A 1 88 ? -0.404 6.661 -1.922 1.00 91.12 88 PHE A CA 1
ATOM 684 C C . PHE A 1 88 ? -1.644 7.550 -1.758 1.00 91.12 88 PHE A C 1
ATOM 686 O O . PHE A 1 88 ? -1.759 8.196 -0.728 1.00 91.12 88 PHE A O 1
ATOM 693 N N . ILE A 1 89 ? -2.558 7.612 -2.737 1.00 94.75 89 ILE A N 1
ATOM 694 C CA . ILE A 1 89 ? -3.714 8.531 -2.656 1.00 94.75 89 ILE A CA 1
ATOM 695 C C . ILE A 1 89 ? -4.859 7.953 -1.817 1.00 94.75 89 ILE A C 1
ATOM 697 O O . ILE A 1 89 ? -5.475 8.676 -1.041 1.00 94.75 89 ILE A O 1
ATOM 701 N N . ILE A 1 90 ? -5.203 6.683 -2.040 1.00 92.38 90 ILE A N 1
ATOM 702 C CA . ILE A 1 90 ? -6.331 6.024 -1.368 1.00 92.38 90 ILE A CA 1
ATOM 703 C C . ILE A 1 90 ? -6.082 5.789 0.132 1.00 92.38 90 ILE A C 1
ATOM 705 O O . ILE A 1 90 ? -7.018 6.032 0.896 1.00 92.38 90 ILE A O 1
ATOM 709 N N . PRO A 1 91 ? -4.916 5.265 0.562 1.00 88.25 91 PRO A N 1
ATOM 710 C CA . PRO A 1 91 ? -4.661 4.982 1.972 1.00 88.25 91 PRO A CA 1
ATOM 711 C C . PRO A 1 91 ? -4.449 6.264 2.780 1.00 88.25 91 PRO A C 1
ATOM 713 O O . PRO A 1 91 ? -5.143 6.422 3.807 1.00 88.25 91 PRO A O 1
#

InterP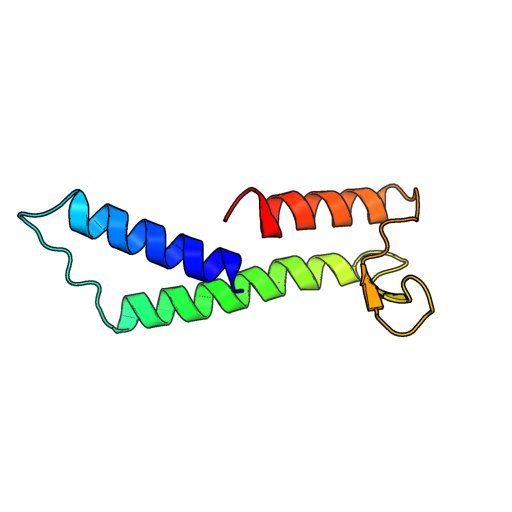ro domains:
  IPR000276 G protein-coupled receptor, rhodopsin-like [PF00001] (1-91)
  IPR000276 G protein-coupled receptor, rhodopsin-like [PS00237] (1-17)
  IPR017452 GPCR, rhodopsin-like, 7TM [PS50262] (1-91)
  IPR050125 G-protein coupled receptor opsins [PTHR24240] (1-91)

pLDDT: mean 87.47, std 7.75, range [62.06, 96.19]

Mean predicted aligned error: 5.61 Å